Protein AF-A0A5J4RCF4-F1 (afdb_monomer_lite)

Sequence (98 aa):
VRFEKNGYSFNCSKIDKQFSFSKIDYQLQQNERAQEMNIRQSPQNQLVAESAESIVETAGSVLGGLFDIQPSEMDYDADQAEYLQQQKKKKKRKGFNI

Organism: NCBI:txid433724

Radius of gyration: 25.83 Å; chains: 1; bounding box: 49×46×59 Å

pLDDT: mean 70.37, std 20.64, range [44.12, 98.62]

Structure (mmCIF, N/CA/C/O backbone):
data_AF-A0A5J4RCF4-F1
#
_entry.id   AF-A0A5J4RCF4-F1
#
loop_
_atom_site.group_PDB
_atom_site.id
_atom_site.type_symbol
_atom_site.label_atom_id
_atom_site.label_alt_id
_atom_site.label_comp_id
_atom_site.label_asym_id
_atom_site.label_entity_id
_atom_site.label_seq_id
_atom_site.pdbx_PDB_ins_code
_atom_site.Cartn_x
_atom_site.Cartn_y
_atom_site.Cartn_z
_atom_site.occupancy
_atom_site.B_iso_or_equiv
_atom_site.auth_seq_id
_atom_site.auth_comp_id
_atom_site.auth_asym_id
_atom_site.auth_atom_id
_atom_site.pdbx_PDB_model_num
ATOM 1 N N . VAL A 1 1 ? 13.874 -8.176 -5.289 1.00 86.06 1 VAL A N 1
ATOM 2 C CA . VAL A 1 1 ? 13.408 -8.225 -6.696 1.00 86.06 1 VAL A CA 1
ATOM 3 C C . VAL A 1 1 ? 12.951 -6.836 -7.114 1.00 86.06 1 VAL A C 1
ATOM 5 O O . VAL A 1 1 ? 12.192 -6.211 -6.373 1.00 86.06 1 VAL A O 1
ATOM 8 N N . ARG A 1 2 ? 13.459 -6.333 -8.243 1.00 93.88 2 ARG A N 1
ATOM 9 C CA . ARG A 1 2 ? 13.142 -5.008 -8.790 1.00 93.88 2 ARG A CA 1
ATOM 10 C C . ARG A 1 2 ? 12.696 -5.186 -10.237 1.00 93.88 2 ARG A C 1
ATOM 12 O O . ARG A 1 2 ? 13.302 -5.980 -10.946 1.00 93.88 2 ARG A O 1
ATOM 19 N N . PHE A 1 3 ? 11.641 -4.487 -10.633 1.00 93.31 3 PHE A N 1
ATOM 20 C CA . PHE A 1 3 ? 11.089 -4.547 -11.984 1.00 93.31 3 PHE A CA 1
ATOM 21 C C . PHE A 1 3 ? 11.204 -3.178 -12.631 1.00 93.31 3 PHE A C 1
ATOM 23 O O . PHE A 1 3 ? 10.952 -2.179 -11.963 1.00 93.31 3 PHE A O 1
ATOM 30 N N . GLU A 1 4 ? 11.538 -3.128 -13.914 1.00 97.00 4 GLU A N 1
ATOM 31 C CA . GLU A 1 4 ? 11.515 -1.893 -14.692 1.00 97.00 4 GLU A CA 1
ATOM 32 C C . GLU A 1 4 ? 10.451 -1.951 -15.782 1.00 97.00 4 GLU A C 1
ATOM 34 O O . GLU A 1 4 ? 10.246 -2.983 -16.420 1.00 97.00 4 GLU A O 1
ATOM 39 N N . LYS A 1 5 ? 9.759 -0.831 -15.988 1.00 95.38 5 LYS A N 1
ATOM 40 C CA . LYS A 1 5 ? 8.799 -0.652 -17.077 1.00 95.38 5 LYS A CA 1
ATOM 41 C C . LYS A 1 5 ? 8.812 0.805 -17.518 1.00 95.38 5 LYS A C 1
ATOM 43 O O . LYS A 1 5 ? 8.601 1.690 -16.694 1.00 95.38 5 LYS A O 1
ATOM 48 N N . ASN A 1 6 ? 9.034 1.050 -18.809 1.00 96.62 6 ASN A N 1
ATOM 49 C CA . ASN A 1 6 ? 9.031 2.392 -19.410 1.00 96.62 6 ASN A CA 1
ATOM 50 C C . ASN A 1 6 ? 9.956 3.400 -18.690 1.00 96.62 6 ASN A C 1
ATOM 52 O O . ASN A 1 6 ? 9.586 4.556 -18.518 1.00 96.62 6 ASN A O 1
ATOM 56 N N . GLY A 1 7 ? 11.125 2.959 -18.211 1.00 96.06 7 GLY A N 1
ATOM 57 C CA . GLY A 1 7 ? 12.071 3.810 -17.471 1.00 96.06 7 GLY A CA 1
ATOM 58 C C . GLY A 1 7 ? 11.749 4.014 -15.984 1.00 96.06 7 GLY A C 1
ATOM 59 O O . GLY A 1 7 ? 12.496 4.693 -15.286 1.00 96.06 7 GLY A O 1
ATOM 60 N N . TYR A 1 8 ? 10.678 3.407 -15.469 1.00 95.69 8 TYR A N 1
ATOM 61 C CA . TYR A 1 8 ? 10.351 3.418 -14.044 1.00 95.69 8 TYR A CA 1
ATOM 62 C C . TYR A 1 8 ? 10.766 2.112 -13.382 1.00 95.69 8 TYR A C 1
ATOM 64 O O . TYR A 1 8 ? 10.440 1.035 -13.877 1.00 95.69 8 TYR A O 1
ATOM 72 N N . SER A 1 9 ? 11.421 2.211 -12.225 1.00 95.81 9 SER A N 1
ATOM 73 C CA . SER A 1 9 ? 11.854 1.065 -11.426 1.00 95.81 9 SER A CA 1
ATOM 74 C C . SER A 1 9 ? 10.970 0.886 -10.185 1.00 95.81 9 SER A C 1
ATOM 76 O O . SER A 1 9 ? 10.931 1.739 -9.295 1.00 95.81 9 SER A O 1
ATOM 78 N N . PHE A 1 10 ? 10.373 -0.291 -10.052 1.00 96.06 10 PHE A N 1
ATOM 79 C CA . PHE A 1 10 ? 9.511 -0.699 -8.950 1.00 96.06 10 PHE A CA 1
ATOM 80 C C . PHE A 1 10 ? 10.230 -1.676 -8.023 1.00 96.06 10 PHE A C 1
ATOM 82 O O . PHE A 1 10 ? 10.813 -2.669 -8.461 1.00 96.06 10 PHE A O 1
ATOM 89 N N . ASN A 1 11 ? 10.160 -1.429 -6.714 1.00 97.19 11 ASN A N 1
ATOM 90 C CA . ASN A 1 11 ? 10.634 -2.377 -5.711 1.00 97.19 11 ASN A CA 1
ATOM 91 C C . ASN A 1 11 ? 9.462 -3.250 -5.246 1.00 97.19 11 ASN A C 1
ATOM 93 O O . ASN A 1 11 ? 8.568 -2.770 -4.549 1.00 97.19 11 ASN A O 1
ATOM 97 N N . CYS A 1 12 ? 9.496 -4.531 -5.610 1.00 95.69 12 CYS A N 1
ATOM 98 C CA . CYS A 1 12 ? 8.402 -5.448 -5.324 1.00 95.69 12 CYS A CA 1
ATOM 99 C C . CYS A 1 12 ? 8.200 -5.670 -3.824 1.00 95.69 12 CYS A C 1
ATOM 101 O O . CYS A 1 12 ? 7.060 -5.701 -3.384 1.00 95.69 12 CYS A O 1
ATOM 103 N N . SER A 1 13 ? 9.272 -5.762 -3.024 1.00 96.75 13 SER A N 1
ATOM 104 C CA . SER A 1 13 ? 9.124 -5.972 -1.576 1.00 96.75 13 SER A CA 1
ATOM 105 C C . SER A 1 13 ? 8.534 -4.747 -0.885 1.00 96.75 13 SER A C 1
ATOM 107 O O . SER A 1 13 ? 7.768 -4.881 0.065 1.00 96.75 13 SER A O 1
ATOM 109 N N . LYS A 1 14 ? 8.836 -3.542 -1.387 1.00 97.06 14 LYS A N 1
ATOM 110 C CA . LYS A 1 14 ? 8.189 -2.318 -0.904 1.00 97.06 14 LYS A CA 1
ATOM 111 C C . LYS A 1 14 ? 6.693 -2.333 -1.214 1.00 97.06 14 LYS A C 1
ATOM 113 O O . LYS A 1 14 ? 5.903 -2.045 -0.324 1.00 97.06 14 LYS A O 1
ATOM 118 N N . ILE A 1 15 ? 6.317 -2.668 -2.447 1.00 96.06 15 ILE A N 1
ATOM 119 C CA . ILE A 1 15 ? 4.910 -2.723 -2.867 1.00 96.06 15 ILE A CA 1
ATOM 120 C C . ILE A 1 15 ? 4.164 -3.783 -2.055 1.00 96.06 15 ILE A C 1
ATOM 122 O O . ILE A 1 15 ? 3.154 -3.475 -1.434 1.00 96.06 15 ILE A O 1
ATOM 126 N N . ASP A 1 16 ? 4.702 -4.995 -1.985 1.00 96.56 16 ASP A N 1
ATOM 127 C CA . ASP A 1 16 ? 4.101 -6.115 -1.263 1.00 96.56 16 ASP A CA 1
ATOM 128 C C . ASP A 1 16 ? 3.874 -5.799 0.223 1.00 96.56 16 ASP A C 1
ATOM 130 O O . ASP A 1 16 ? 2.791 -6.034 0.762 1.00 96.56 16 ASP A O 1
ATOM 134 N N . LYS A 1 17 ? 4.847 -5.142 0.870 1.00 97.81 17 LYS A N 1
ATOM 135 C CA . LYS A 1 17 ? 4.708 -4.671 2.253 1.00 97.81 17 LYS A CA 1
ATOM 136 C C . LYS A 1 17 ? 3.580 -3.649 2.411 1.00 97.81 17 LYS A C 1
ATOM 138 O O . LYS A 1 17 ? 2.805 -3.746 3.356 1.00 97.81 17 LYS A O 1
ATOM 143 N N . GLN A 1 18 ? 3.481 -2.679 1.499 1.00 98.00 18 GLN A N 1
ATOM 144 C CA . GLN A 1 18 ? 2.420 -1.664 1.535 1.00 98.00 18 GLN A CA 1
ATOM 145 C C . GLN A 1 18 ? 1.034 -2.292 1.344 1.00 98.00 18 GLN A C 1
ATOM 147 O O . GLN A 1 18 ? 0.118 -1.986 2.100 1.00 98.00 18 GLN A O 1
ATOM 152 N N . PHE A 1 19 ? 0.892 -3.216 0.390 1.00 97.75 19 PHE A N 1
ATOM 153 C CA . PHE A 1 19 ? -0.362 -3.942 0.176 1.00 97.75 19 PHE A CA 1
ATOM 154 C C . PHE A 1 19 ? -0.728 -4.828 1.370 1.00 97.75 19 PHE A C 1
ATOM 156 O O . PHE A 1 19 ? -1.893 -4.881 1.757 1.00 97.75 19 PHE A O 1
ATOM 163 N N . SER A 1 20 ? 0.252 -5.501 1.973 1.00 98.38 20 SER A N 1
ATOM 164 C CA . SER A 1 20 ? 0.031 -6.335 3.157 1.00 98.38 20 SER A CA 1
ATOM 165 C C . SER A 1 20 ? -0.462 -5.510 4.345 1.00 98.38 20 SER A C 1
ATOM 167 O O . SER A 1 20 ? -1.453 -5.880 4.968 1.00 98.38 20 SER A O 1
ATOM 169 N N . PHE A 1 21 ? 0.166 -4.364 4.623 1.00 98.50 21 PHE A N 1
ATOM 170 C CA . PHE A 1 21 ? -0.280 -3.464 5.691 1.00 98.50 21 PHE A CA 1
ATOM 171 C C . PHE A 1 21 ? -1.654 -2.864 5.404 1.00 98.50 21 PHE A C 1
ATOM 173 O O . PHE A 1 21 ? -2.517 -2.930 6.267 1.00 98.50 21 PHE A O 1
ATOM 180 N N . SER A 1 22 ? -1.917 -2.429 4.170 1.00 98.56 22 SER A N 1
ATOM 181 C CA . SER A 1 22 ? -3.240 -1.922 3.789 1.00 98.56 22 SER A CA 1
ATOM 182 C C . SER A 1 22 ? -4.366 -2.936 4.039 1.00 98.56 22 SER A C 1
ATOM 184 O O . SER A 1 22 ? -5.446 -2.546 4.478 1.00 98.56 22 SER A O 1
ATOM 186 N N . LYS A 1 23 ? -4.126 -4.236 3.810 1.00 98.38 23 LYS A N 1
ATOM 187 C CA . LYS A 1 23 ? -5.103 -5.293 4.128 1.00 98.38 23 LYS A CA 1
ATOM 188 C C . LYS A 1 23 ? -5.341 -5.436 5.629 1.00 98.38 23 LYS A C 1
ATOM 190 O O . LYS A 1 23 ? -6.483 -5.615 6.043 1.00 98.38 23 LYS A O 1
ATOM 195 N N . ILE A 1 24 ? -4.275 -5.381 6.426 1.00 98.38 24 ILE A N 1
ATOM 196 C CA . ILE A 1 24 ? -4.367 -5.468 7.888 1.00 98.38 24 ILE A CA 1
ATOM 197 C C . ILE A 1 24 ? -5.134 -4.259 8.426 1.00 98.38 24 ILE A C 1
ATOM 199 O O . ILE A 1 24 ? -6.097 -4.442 9.162 1.00 98.38 24 ILE A O 1
ATOM 203 N N . ASP A 1 25 ? -4.771 -3.051 7.996 1.00 98.62 25 ASP A N 1
ATOM 204 C CA . ASP A 1 25 ? -5.419 -1.805 8.412 1.00 98.62 25 ASP A CA 1
ATOM 205 C C . ASP A 1 25 ? -6.910 -1.808 8.064 1.00 98.62 25 ASP A C 1
ATOM 207 O O . ASP A 1 25 ? -7.752 -1.468 8.894 1.00 98.62 25 ASP A O 1
ATOM 211 N N . TYR A 1 26 ? -7.255 -2.261 6.855 1.00 98.50 26 TYR A N 1
ATOM 212 C CA . TYR A 1 26 ? -8.649 -2.420 6.453 1.00 98.50 26 TYR A CA 1
ATOM 213 C C . TYR A 1 26 ? -9.399 -3.381 7.383 1.00 98.50 26 TYR A C 1
ATOM 215 O O . TYR A 1 26 ? -10.494 -3.059 7.845 1.00 98.50 26 TYR A O 1
ATOM 223 N N . GLN A 1 27 ? -8.815 -4.541 7.695 1.00 98.44 27 GLN A N 1
ATOM 224 C CA . GLN A 1 27 ? -9.452 -5.517 8.577 1.00 98.44 27 GLN A CA 1
ATOM 225 C C . GLN A 1 27 ? -9.597 -4.995 10.011 1.00 98.44 27 GLN A C 1
ATOM 227 O O . GLN A 1 27 ? -10.619 -5.255 10.643 1.00 98.44 27 GLN A O 1
ATOM 232 N N . LEU A 1 28 ? -8.621 -4.238 10.518 1.00 98.31 28 LEU A N 1
ATOM 233 C CA . LEU A 1 28 ? -8.715 -3.590 11.827 1.00 98.31 28 LEU A CA 1
ATOM 234 C C . LEU A 1 28 ? -9.909 -2.634 11.880 1.00 98.31 28 LEU A C 1
ATOM 236 O O . LEU A 1 28 ? -10.737 -2.754 12.778 1.00 98.31 28 LEU A O 1
ATOM 240 N N . GLN A 1 29 ? -10.081 -1.788 10.862 1.00 98.12 29 GLN A N 1
ATOM 241 C CA . GLN A 1 29 ? -11.237 -0.889 10.77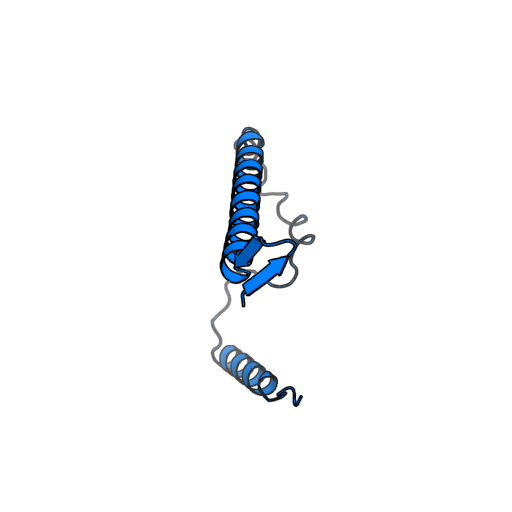6 1.00 98.12 29 GLN A CA 1
ATOM 242 C C . GLN A 1 29 ? -12.571 -1.646 10.696 1.00 98.12 29 GLN A C 1
ATOM 244 O O . GLN A 1 29 ? -13.572 -1.218 11.274 1.00 98.12 29 GLN A O 1
ATOM 249 N N . GLN A 1 30 ? -12.616 -2.777 9.981 1.00 97.81 30 GLN A N 1
ATOM 250 C CA . GLN A 1 30 ? -13.818 -3.618 9.951 1.00 97.81 30 GLN A CA 1
ATOM 251 C C . GLN A 1 30 ? -14.118 -4.221 11.326 1.00 97.81 30 GLN A C 1
ATOM 253 O O . GLN A 1 30 ? -15.275 -4.236 11.747 1.00 97.81 30 GLN A O 1
ATOM 258 N N . ASN A 1 31 ? -13.091 -4.684 12.040 1.00 96.38 31 ASN A N 1
ATOM 259 C CA . ASN A 1 31 ? -13.241 -5.244 13.379 1.00 96.38 31 ASN A CA 1
ATOM 260 C C . ASN A 1 31 ? -13.737 -4.187 14.375 1.00 96.38 31 ASN A C 1
ATOM 262 O O . ASN A 1 31 ? -14.658 -4.469 15.137 1.00 96.38 31 ASN A O 1
ATOM 266 N N . GLU A 1 32 ? -13.181 -2.974 14.338 1.00 96.50 32 GLU A N 1
ATOM 267 C CA . GLU A 1 32 ? -13.629 -1.842 15.163 1.00 96.50 32 GLU A CA 1
ATOM 268 C C . GLU A 1 32 ? -15.105 -1.526 14.906 1.00 96.50 32 GLU A C 1
ATOM 270 O O . GLU A 1 32 ? -15.910 -1.493 15.837 1.00 96.50 32 GLU A O 1
ATOM 275 N N . ARG A 1 33 ? -15.505 -1.415 13.634 1.00 95.19 33 ARG A N 1
ATOM 276 C CA . ARG A 1 33 ? -16.909 -1.192 13.262 1.00 95.19 33 ARG A CA 1
ATOM 277 C C . ARG A 1 33 ? -17.828 -2.314 13.754 1.00 95.19 33 ARG A C 1
ATOM 279 O O . ARG A 1 33 ? -18.932 -2.041 14.221 1.00 95.19 33 ARG A O 1
ATOM 286 N N . ALA A 1 34 ? -17.403 -3.571 13.637 1.00 93.25 34 ALA A N 1
ATOM 287 C CA . ALA A 1 34 ? -18.173 -4.713 14.124 1.00 93.25 34 ALA A CA 1
ATOM 288 C C . ALA A 1 34 ? -18.340 -4.682 15.654 1.00 93.25 34 ALA A C 1
ATOM 290 O O . ALA A 1 34 ? -19.440 -4.934 16.148 1.00 93.25 34 ALA A O 1
ATOM 291 N N . GLN A 1 35 ? -17.288 -4.317 16.395 1.00 91.38 35 GLN A N 1
ATOM 292 C CA . GLN A 1 35 ? -17.358 -4.142 17.847 1.00 91.38 35 GLN A CA 1
ATOM 293 C C . GLN A 1 35 ? -18.299 -2.998 18.238 1.00 91.38 35 GLN A C 1
ATOM 295 O O . GLN A 1 35 ? -19.152 -3.184 19.103 1.00 91.38 35 GLN A O 1
ATOM 300 N N . GLU A 1 36 ? -18.218 -1.844 17.571 1.00 88.31 36 GLU A N 1
ATOM 301 C CA . GLU A 1 36 ? -19.127 -0.720 17.830 1.00 88.31 36 GLU A CA 1
ATOM 302 C C . GLU A 1 36 ? -20.597 -1.098 17.616 1.00 88.31 36 GLU A C 1
ATOM 304 O O . GLU A 1 36 ? -21.456 -0.722 18.416 1.00 88.31 36 GLU A O 1
ATOM 309 N N . MET A 1 37 ? -20.906 -1.856 16.559 1.00 81.44 37 MET A N 1
ATOM 310 C CA . MET A 1 37 ? -22.270 -2.332 16.310 1.00 81.44 37 MET A CA 1
ATOM 311 C C . MET A 1 37 ? -22.738 -3.323 17.378 1.00 81.44 37 MET A C 1
ATOM 313 O O . MET A 1 37 ? -23.880 -3.227 17.823 1.00 81.44 37 MET A O 1
ATOM 317 N N . ASN A 1 38 ? -21.870 -4.234 17.826 1.00 76.31 38 ASN A N 1
ATOM 318 C CA . ASN A 1 38 ? -22.197 -5.183 18.889 1.00 76.31 38 ASN A CA 1
ATOM 319 C C . ASN A 1 38 ? -22.495 -4.467 20.220 1.00 76.31 38 ASN A C 1
ATOM 321 O O . ASN A 1 38 ? -23.505 -4.750 20.861 1.00 76.31 38 ASN A O 1
ATOM 325 N N . ILE A 1 39 ? -21.686 -3.465 20.581 1.00 70.69 39 ILE A N 1
ATOM 326 C CA . ILE A 1 39 ? -21.879 -2.661 21.797 1.00 70.69 39 ILE A CA 1
ATOM 327 C C . ILE A 1 39 ? -23.169 -1.829 21.706 1.00 70.69 39 ILE A C 1
ATOM 329 O O . ILE A 1 39 ? -23.950 -1.784 22.655 1.00 70.69 39 ILE A O 1
ATOM 333 N N . ARG A 1 40 ? -23.443 -1.198 20.555 1.00 64.38 40 ARG A N 1
ATOM 334 C CA . ARG A 1 40 ? -24.635 -0.349 20.359 1.00 64.38 40 ARG A CA 1
ATOM 335 C C . ARG A 1 40 ? -25.948 -1.126 20.258 1.00 64.38 40 ARG A C 1
ATOM 337 O O . ARG A 1 40 ? -26.997 -0.549 20.520 1.00 64.38 40 ARG A O 1
ATOM 344 N N . GLN A 1 41 ? -25.907 -2.406 19.899 1.00 59.25 41 GLN A N 1
ATOM 345 C CA . GLN A 1 41 ? -27.074 -3.297 19.917 1.00 59.25 41 GLN A CA 1
ATOM 346 C C . GLN A 1 41 ? -27.295 -3.963 21.286 1.00 59.25 41 GLN A C 1
ATOM 348 O O . GLN A 1 41 ? -28.310 -4.624 21.488 1.00 59.25 41 GLN A O 1
ATOM 353 N N . SER A 1 42 ? -26.403 -3.730 22.258 1.00 55.22 42 SER A N 1
ATOM 354 C CA . SER A 1 42 ? -26.494 -4.257 23.622 1.00 55.22 42 SER A CA 1
ATOM 355 C C . SER A 1 42 ? -27.038 -3.287 24.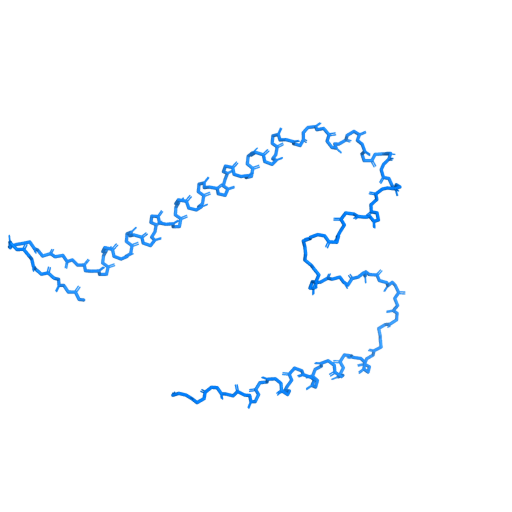707 1.00 55.22 42 SER A C 1
ATOM 357 O O . SER A 1 42 ? -26.576 -3.369 25.844 1.00 55.22 42 SER A O 1
ATOM 359 N N . PRO A 1 43 ? -28.028 -2.396 24.476 1.00 51.66 43 PRO A N 1
ATOM 360 C CA . PRO A 1 43 ? -28.763 -1.784 25.586 1.00 51.66 43 PRO A CA 1
ATOM 361 C C . PRO A 1 43 ? -29.988 -2.603 26.038 1.00 51.66 43 PRO A C 1
ATOM 363 O O . PRO A 1 43 ? -30.580 -2.269 27.057 1.00 51.66 43 PRO A O 1
ATOM 366 N N . GLN A 1 44 ? -30.375 -3.681 25.336 1.00 50.94 44 GLN A N 1
ATOM 367 C CA . GLN A 1 44 ? -31.618 -4.422 25.635 1.00 50.94 44 GLN A CA 1
ATOM 368 C C . GLN A 1 44 ? -31.426 -5.785 26.334 1.00 50.94 44 GLN A C 1
ATOM 370 O O . GLN A 1 44 ? -32.399 -6.368 26.799 1.00 50.94 44 GLN A O 1
ATOM 375 N N . ASN A 1 45 ? -30.192 -6.278 26.489 1.00 48.50 45 ASN A N 1
ATOM 376 C CA . ASN A 1 45 ? -29.945 -7.589 27.113 1.00 48.50 45 ASN A CA 1
ATOM 377 C C . ASN A 1 45 ? -29.634 -7.531 28.619 1.00 48.50 45 ASN A C 1
ATOM 379 O O . ASN A 1 45 ? -29.602 -8.572 29.267 1.00 48.50 45 ASN A O 1
ATOM 383 N N . GLN A 1 46 ? -29.449 -6.345 29.210 1.00 47.78 46 GLN A N 1
ATOM 384 C CA . GLN A 1 46 ? -29.209 -6.222 30.658 1.00 47.78 46 GLN A CA 1
ATOM 385 C C . GLN A 1 46 ? -30.484 -6.283 31.513 1.00 47.78 46 GLN A C 1
ATOM 387 O O . GLN A 1 46 ? -30.378 -6.512 32.710 1.00 47.78 46 GLN A O 1
ATOM 392 N N . LEU A 1 47 ? -31.681 -6.142 30.926 1.00 45.62 47 LEU A N 1
ATOM 393 C CA . LEU A 1 47 ? -32.952 -6.234 31.666 1.00 45.62 47 LEU A CA 1
ATOM 394 C C . LEU A 1 47 ? -33.630 -7.614 31.589 1.00 45.62 47 LEU A C 1
ATOM 396 O O . LEU A 1 47 ? -34.630 -7.834 32.262 1.00 45.62 47 LEU A O 1
ATOM 400 N N . VAL A 1 48 ? -33.105 -8.549 30.791 1.00 44.12 48 VAL A N 1
ATOM 401 C CA . VAL A 1 48 ? -33.664 -9.913 30.642 1.00 44.12 48 VAL A CA 1
ATOM 402 C C . VAL A 1 48 ? -32.820 -10.966 31.379 1.00 44.12 48 VAL A C 1
ATOM 404 O O . VAL A 1 48 ? -33.246 -12.103 31.548 1.00 44.12 48 VAL A O 1
ATOM 407 N N . ALA A 1 49 ? -31.646 -10.590 31.897 1.00 47.41 49 ALA A N 1
ATOM 408 C CA . ALA A 1 49 ? -30.765 -11.506 32.622 1.00 47.41 49 ALA A CA 1
ATOM 409 C C . ALA A 1 49 ? -31.341 -11.995 33.967 1.00 47.41 49 ALA A C 1
ATOM 411 O O . ALA A 1 49 ? -30.911 -13.032 34.453 1.00 47.41 49 ALA A O 1
ATOM 412 N N . GLU A 1 50 ? -32.336 -11.312 34.541 1.00 46.31 50 GLU A N 1
ATOM 413 C CA . GLU A 1 50 ? -32.984 -11.753 35.788 1.00 46.31 50 GLU A CA 1
ATOM 414 C C . GLU A 1 50 ? -34.166 -12.716 35.554 1.00 46.31 50 GLU A C 1
ATOM 4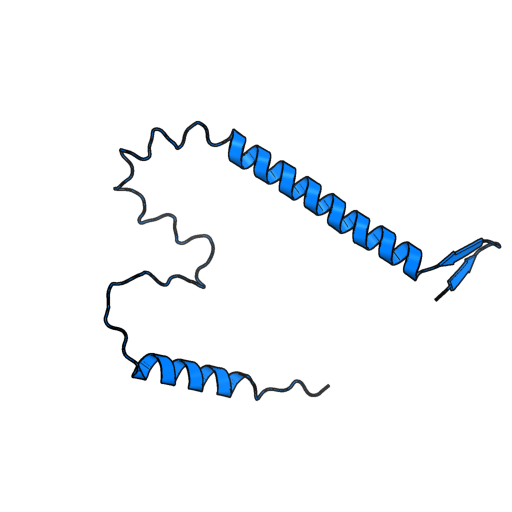16 O O . GLU A 1 50 ? -34.707 -13.272 36.503 1.00 46.31 50 GLU A O 1
ATOM 421 N N . SER A 1 51 ? -34.577 -12.950 34.298 1.00 47.69 51 SER A N 1
ATOM 422 C CA . SER A 1 51 ? -35.714 -13.828 33.957 1.00 47.69 51 SER A CA 1
ATOM 423 C C . SER A 1 51 ? -35.394 -14.926 32.936 1.00 47.69 51 SER A C 1
ATOM 425 O O . SER A 1 51 ? -36.285 -15.681 32.545 1.00 47.69 51 SER A O 1
ATOM 427 N N . ALA A 1 52 ? -34.131 -15.053 32.517 1.00 45.97 52 ALA A N 1
ATOM 428 C CA . ALA A 1 52 ? -33.691 -15.997 31.488 1.00 45.97 52 ALA A CA 1
ATOM 429 C C . ALA A 1 52 ? -32.846 -17.172 32.013 1.00 45.97 52 ALA A C 1
ATOM 431 O O . ALA A 1 52 ? -32.220 -17.860 31.209 1.00 45.97 52 ALA A O 1
ATOM 432 N N . GLU A 1 53 ? -32.880 -17.482 33.315 1.00 49.50 53 GLU A N 1
ATOM 433 C CA . GLU A 1 53 ? -32.310 -18.744 33.833 1.00 49.50 53 GLU A CA 1
ATOM 434 C C . GLU A 1 53 ? -32.967 -20.002 33.221 1.00 49.50 53 GLU A C 1
ATOM 436 O O . GLU A 1 53 ? -32.451 -21.104 33.359 1.00 49.50 53 GLU A O 1
ATOM 441 N N . SER A 1 54 ? -34.075 -19.857 32.483 1.00 51.22 54 SER A N 1
ATOM 442 C CA . SER A 1 54 ? -34.853 -20.976 31.937 1.00 51.22 54 SER A CA 1
ATOM 443 C C . SER A 1 54 ? -34.694 -21.237 30.426 1.00 51.22 54 SER A C 1
ATOM 445 O O . SER A 1 54 ? -35.294 -22.192 29.938 1.00 51.22 54 SER A O 1
ATOM 447 N N . ILE A 1 55 ? -33.956 -20.431 29.645 1.00 48.22 55 ILE A N 1
ATOM 448 C CA . ILE A 1 55 ? -33.905 -20.579 28.162 1.00 48.22 55 ILE A CA 1
ATOM 449 C C . ILE A 1 55 ? -32.462 -20.568 27.626 1.00 48.22 55 ILE A C 1
ATOM 451 O O . ILE A 1 55 ? -32.178 -20.058 26.545 1.00 48.22 55 ILE A O 1
ATOM 455 N N . VAL A 1 56 ? -31.509 -21.115 28.382 1.00 49.00 56 VAL A N 1
ATOM 456 C CA . VAL A 1 56 ? -30.107 -21.232 27.930 1.00 49.00 56 VAL A CA 1
ATOM 457 C C . VAL A 1 56 ? -29.800 -22.599 27.302 1.00 49.00 56 VAL A C 1
ATOM 459 O O . VAL A 1 56 ? -28.733 -22.791 26.728 1.00 49.00 56 VAL A O 1
ATOM 462 N N . GLU A 1 57 ? -30.741 -23.545 27.319 1.00 53.62 57 GLU A N 1
ATOM 463 C CA . GLU A 1 57 ? -30.464 -24.932 26.917 1.00 53.62 57 GLU A CA 1
ATOM 464 C C . GLU A 1 57 ? -30.511 -25.216 25.405 1.00 53.62 57 GLU A C 1
ATOM 466 O O . GLU A 1 57 ? -30.159 -26.317 24.993 1.00 53.62 57 GLU A O 1
ATOM 471 N N . THR A 1 58 ? -30.917 -24.287 24.529 1.00 54.31 58 THR A N 1
ATOM 472 C CA . THR A 1 58 ? -31.204 -24.675 23.121 1.00 54.31 58 THR A CA 1
ATOM 473 C C . THR A 1 58 ? -30.470 -23.881 22.035 1.00 54.31 58 THR A C 1
ATOM 475 O O . THR A 1 58 ? -30.467 -24.297 20.879 1.00 54.31 58 THR A O 1
ATOM 478 N N . ALA A 1 59 ? -29.754 -22.798 22.351 1.00 49.84 59 ALA A N 1
ATOM 479 C CA . ALA A 1 59 ? -29.081 -21.990 21.319 1.00 49.84 59 ALA A CA 1
ATOM 480 C C . ALA A 1 59 ? -27.565 -22.246 21.169 1.00 49.84 59 ALA A C 1
ATOM 482 O O . ALA A 1 59 ? -26.936 -21.674 20.280 1.00 49.84 59 ALA A O 1
ATOM 483 N N . GLY A 1 60 ? -26.969 -23.125 21.982 1.00 49.78 60 GLY A N 1
ATOM 484 C CA . GLY A 1 60 ? -25.533 -23.449 21.928 1.00 49.78 60 GLY A CA 1
ATOM 485 C C . GLY A 1 60 ? -25.106 -24.372 20.777 1.00 49.78 60 GLY A C 1
ATOM 486 O O . GLY A 1 60 ? -23.923 -24.661 20.632 1.00 49.78 60 GLY A O 1
ATOM 487 N N . SER A 1 61 ? -26.039 -24.849 19.945 1.00 53.66 61 SER A N 1
ATOM 488 C CA . SER A 1 61 ? -25.768 -25.925 18.975 1.00 53.66 61 SER A CA 1
ATOM 489 C C . SER A 1 61 ? -25.373 -25.449 17.565 1.00 53.66 61 SER A C 1
ATOM 491 O O . SER A 1 61 ? -24.960 -26.255 16.737 1.00 53.66 61 SER A O 1
ATOM 493 N N . VAL A 1 62 ? -25.467 -24.150 17.251 1.00 57.56 62 VAL A N 1
ATOM 494 C CA . VAL A 1 62 ? -25.368 -23.701 15.843 1.00 57.56 62 VAL A CA 1
ATOM 495 C C . VAL A 1 62 ? -23.973 -23.222 15.427 1.00 57.56 62 VAL A C 1
ATOM 497 O O . VAL A 1 62 ? -23.677 -23.232 14.236 1.00 57.56 62 VAL A O 1
ATOM 500 N N . LEU A 1 63 ? -23.065 -22.877 16.345 1.00 56.38 63 LEU A N 1
ATOM 501 C CA . LEU A 1 63 ? -21.726 -22.392 15.976 1.00 56.38 63 LEU A CA 1
ATOM 502 C C . LEU A 1 63 ? -20.635 -22.962 16.890 1.00 56.38 63 LEU A C 1
ATOM 504 O O . LEU A 1 63 ? -20.159 -22.287 17.794 1.00 56.38 63 LEU A O 1
ATOM 508 N N . GLY A 1 64 ? -20.191 -24.192 16.618 1.00 51.03 64 GLY A N 1
ATOM 509 C CA . GLY A 1 64 ? -18.904 -24.674 17.139 1.00 51.03 64 GLY A CA 1
ATOM 510 C C . GLY A 1 64 ? -18.944 -25.963 17.950 1.00 51.03 64 GLY A C 1
ATOM 511 O O . GLY A 1 64 ? -18.380 -26.011 19.040 1.00 51.03 64 GLY A O 1
ATOM 512 N N . GLY A 1 65 ? -19.499 -27.037 17.379 1.00 54.28 65 GLY A N 1
ATOM 513 C CA . GLY A 1 65 ? -19.379 -28.413 17.887 1.00 54.28 65 GLY A CA 1
ATOM 514 C C . GLY A 1 65 ? -17.949 -28.986 17.873 1.00 54.28 65 GLY A C 1
ATOM 515 O O . GLY A 1 65 ? -17.740 -30.105 17.416 1.00 54.28 65 GLY A O 1
ATOM 516 N N . LEU A 1 66 ? -16.951 -28.225 18.331 1.00 59.50 66 LEU A N 1
ATOM 517 C CA . LEU A 1 66 ? -15.574 -28.685 18.521 1.00 59.50 66 LEU A CA 1
ATOM 518 C C . LEU A 1 66 ? -15.082 -28.537 19.972 1.00 59.50 66 LEU A C 1
ATOM 520 O O . LEU A 1 66 ? -14.085 -29.159 20.325 1.00 59.50 66 LEU A O 1
ATOM 524 N N . PHE A 1 67 ? -15.786 -27.778 20.820 1.00 51.72 67 PHE A N 1
ATOM 525 C CA . PHE A 1 67 ? -15.426 -27.592 22.232 1.00 51.72 67 PHE A CA 1
ATOM 526 C C . PHE A 1 67 ? -16.643 -27.628 23.164 1.00 51.72 67 PHE A C 1
ATOM 528 O O . PHE A 1 67 ? -16.713 -26.854 24.114 1.00 51.72 67 PHE A O 1
ATOM 535 N N . ASP A 1 68 ? -17.590 -28.535 22.917 1.00 50.22 68 ASP A N 1
ATOM 536 C CA . ASP A 1 68 ? -18.594 -28.865 23.931 1.00 50.22 68 ASP A CA 1
ATOM 537 C C . ASP A 1 68 ? -17.935 -29.739 25.008 1.00 50.22 68 ASP A C 1
ATOM 539 O O . ASP A 1 68 ? -17.978 -30.966 24.980 1.00 50.22 68 ASP A O 1
ATOM 543 N N . ILE A 1 69 ? -17.194 -29.088 25.900 1.00 50.28 69 ILE A N 1
ATOM 544 C CA . ILE A 1 69 ? -16.796 -29.663 27.178 1.00 50.28 69 ILE A CA 1
ATOM 545 C C . ILE A 1 69 ? -17.590 -28.873 28.205 1.00 50.28 69 ILE A C 1
ATOM 547 O O . ILE A 1 69 ? -17.173 -27.798 28.639 1.00 50.28 69 ILE A O 1
ATOM 551 N N . GLN A 1 70 ? -18.764 -29.395 28.555 1.00 54.53 70 GLN A N 1
ATOM 552 C CA . GLN A 1 70 ? -19.435 -28.997 29.785 1.00 54.53 70 GLN A CA 1
ATOM 553 C C . GLN A 1 70 ? -18.448 -29.153 30.950 1.00 54.53 70 GLN A C 1
ATOM 555 O O . GLN A 1 70 ? -17.743 -30.167 31.012 1.00 54.53 70 GLN A O 1
ATOM 560 N N . PRO A 1 71 ? -18.400 -28.214 31.907 1.00 44.69 71 PRO A N 1
ATOM 561 C CA . PRO A 1 71 ? -17.764 -28.473 33.180 1.00 44.69 71 PRO A CA 1
ATOM 562 C C . PRO A 1 71 ? -18.715 -29.378 33.969 1.00 44.69 71 PRO A C 1
ATOM 564 O O . PRO A 1 71 ? -19.440 -28.921 34.845 1.00 44.69 71 PRO A O 1
ATOM 567 N N . SER A 1 72 ? -18.774 -30.667 33.628 1.00 46.03 72 SER A N 1
ATOM 568 C CA . SER A 1 72 ? -19.330 -31.633 34.564 1.00 46.03 72 SER A CA 1
ATOM 569 C C . SER A 1 72 ? -18.330 -31.733 35.705 1.00 46.03 72 SER A C 1
ATOM 571 O O . SER A 1 72 ? -17.183 -32.125 35.480 1.00 46.03 72 SER A O 1
ATOM 573 N N . GLU A 1 73 ? -18.750 -31.350 36.905 1.00 52.00 73 GLU A N 1
ATOM 574 C CA . GLU A 1 73 ? -18.087 -31.730 38.145 1.00 52.00 73 GLU A CA 1
ATOM 575 C C . GLU A 1 73 ? -17.882 -33.251 38.158 1.00 52.00 73 GLU A C 1
ATOM 577 O O . GLU A 1 73 ? -18.772 -34.002 38.541 1.00 52.00 73 GLU A O 1
ATOM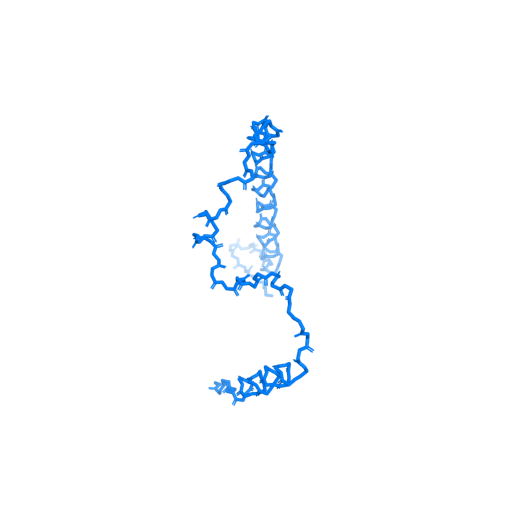 582 N N . MET A 1 74 ? -16.742 -33.738 37.677 1.00 49.41 74 MET A N 1
ATOM 583 C CA . MET A 1 74 ? -16.374 -35.140 37.799 1.00 49.41 74 MET A CA 1
ATOM 584 C C . MET A 1 74 ? -14.861 -35.274 37.855 1.00 49.41 74 MET A C 1
ATOM 586 O O . MET A 1 74 ? -14.140 -34.937 36.919 1.00 49.41 74 MET A O 1
ATOM 590 N N . ASP A 1 75 ? -14.446 -35.723 39.034 1.00 56.75 75 ASP A N 1
ATOM 591 C CA . ASP A 1 75 ? -13.257 -36.489 39.380 1.00 56.75 75 ASP A CA 1
ATOM 592 C C . ASP A 1 75 ? -12.213 -36.640 38.260 1.00 56.75 75 ASP A C 1
ATOM 594 O O . ASP A 1 75 ? -12.409 -37.319 37.250 1.00 56.75 75 ASP A O 1
ATOM 598 N N . TYR A 1 76 ? -11.080 -35.967 38.449 1.00 49.91 76 TYR A N 1
ATOM 599 C CA . TYR A 1 76 ? -9.950 -35.997 37.531 1.00 49.91 76 TYR A CA 1
ATOM 600 C C . TYR A 1 76 ? -9.300 -37.389 37.549 1.00 49.91 76 TYR A C 1
ATOM 602 O O . TYR A 1 76 ? -8.478 -37.691 38.413 1.00 49.91 76 TYR A O 1
ATOM 610 N N . ASP A 1 77 ? -9.656 -38.231 36.580 1.00 60.44 77 ASP A N 1
ATOM 611 C CA . ASP A 1 77 ? -9.052 -39.549 36.382 1.00 60.44 77 ASP A CA 1
ATOM 612 C C . ASP A 1 77 ? -7.785 -39.447 35.509 1.00 60.44 77 ASP A C 1
ATOM 614 O O . ASP A 1 77 ? -7.828 -39.109 34.317 1.00 60.44 77 ASP A O 1
ATOM 618 N N . ALA A 1 78 ? -6.632 -39.726 36.124 1.00 58.81 78 ALA A N 1
ATOM 619 C CA . ALA A 1 78 ? -5.310 -39.633 35.509 1.00 58.81 78 ALA A CA 1
ATOM 620 C C . ALA A 1 78 ? -5.133 -40.582 34.308 1.00 58.81 78 ALA A C 1
ATOM 622 O O . ALA A 1 78 ? -4.368 -40.266 33.386 1.00 58.81 78 ALA A O 1
ATOM 623 N N . ASP A 1 79 ? -5.887 -41.681 34.259 1.00 59.00 79 ASP A N 1
ATOM 624 C CA . ASP A 1 79 ? -5.777 -42.685 33.201 1.00 59.00 79 ASP A CA 1
ATOM 625 C C . ASP A 1 79 ? -6.343 -42.163 31.862 1.00 59.00 79 ASP A C 1
ATOM 627 O O . ASP A 1 79 ? -5.818 -42.459 30.779 1.00 59.00 79 ASP A O 1
ATOM 631 N N . GLN A 1 80 ? -7.346 -41.273 31.905 1.00 60.09 80 GLN A N 1
ATOM 632 C CA . GLN A 1 80 ? -7.895 -40.631 30.702 1.00 60.09 80 GLN A CA 1
ATOM 633 C C . GLN A 1 80 ? -6.913 -39.642 30.061 1.00 60.09 80 GLN A C 1
ATOM 635 O O . GLN A 1 80 ? -6.812 -39.551 28.828 1.00 60.09 80 GLN A O 1
ATOM 640 N N . ALA A 1 81 ? -6.150 -38.913 30.879 1.00 63.91 81 ALA A N 1
ATOM 641 C CA . ALA A 1 81 ? -5.157 -37.964 30.389 1.00 63.91 81 ALA A CA 1
ATOM 642 C C . ALA A 1 81 ? -4.029 -38.677 29.623 1.00 63.91 81 ALA A C 1
ATOM 644 O O . ALA A 1 81 ? -3.562 -38.185 28.584 1.00 63.91 81 ALA A O 1
ATOM 645 N N . GLU A 1 82 ? -3.624 -39.863 30.084 1.00 65.75 82 GLU A N 1
ATOM 646 C CA . GLU A 1 82 ? -2.577 -40.644 29.434 1.00 65.75 82 GLU A CA 1
ATOM 647 C C . GLU A 1 82 ? -3.048 -41.237 28.094 1.00 65.75 82 GLU A C 1
ATOM 649 O O . GLU A 1 82 ? -2.322 -41.172 27.092 1.00 65.75 82 GLU A O 1
ATOM 654 N N . TYR A 1 83 ? -4.300 -41.702 28.010 1.00 68.31 83 TYR A N 1
ATOM 655 C CA . TYR A 1 83 ? -4.898 -42.173 26.755 1.00 68.31 83 TYR A CA 1
ATOM 656 C C . TYR A 1 83 ? -4.935 -41.076 25.671 1.00 68.31 83 TYR A C 1
ATOM 658 O O . TYR A 1 83 ? -4.542 -41.296 24.515 1.00 68.31 83 TYR A O 1
ATOM 666 N N . LEU A 1 84 ? -5.321 -39.849 26.042 1.00 68.88 84 LEU A N 1
ATOM 667 C CA . LEU A 1 84 ? -5.344 -38.696 25.134 1.00 68.88 84 LEU A CA 1
ATOM 668 C C . LEU A 1 84 ? -3.939 -38.294 24.652 1.00 68.88 84 LEU A C 1
ATOM 670 O O . LEU A 1 84 ? -3.753 -37.942 23.479 1.00 68.88 84 LEU A O 1
ATOM 674 N N . GLN A 1 85 ? -2.929 -38.373 25.523 1.00 65.31 85 GLN A N 1
ATOM 675 C CA . GLN A 1 85 ? -1.527 -38.128 25.159 1.00 65.31 85 GLN A CA 1
ATOM 676 C C . GLN A 1 85 ? -1.011 -39.163 24.146 1.00 65.31 85 GLN A C 1
ATOM 678 O O . GLN A 1 85 ? -0.330 -38.803 23.177 1.00 65.31 85 GLN A O 1
ATOM 683 N N . GLN A 1 86 ? -1.371 -40.440 24.308 1.00 62.66 86 GLN A N 1
ATOM 684 C CA . GLN A 1 86 ? -0.973 -41.504 23.382 1.00 62.66 86 GLN A CA 1
ATOM 685 C C . GLN A 1 86 ? -1.602 -41.335 21.985 1.00 62.66 86 GLN A C 1
ATOM 687 O O . GLN A 1 86 ? -0.919 -41.517 20.971 1.00 62.66 86 GLN A O 1
ATOM 692 N N . GLN A 1 87 ? -2.862 -40.891 21.899 1.00 61.84 87 GLN A N 1
ATOM 693 C CA . GLN A 1 87 ? -3.536 -40.593 20.624 1.00 61.84 87 GLN A CA 1
ATOM 694 C C . GLN A 1 87 ? -2.863 -39.440 19.853 1.00 61.84 87 GLN A C 1
ATOM 696 O O . GLN A 1 87 ? -2.691 -39.511 18.630 1.00 61.84 87 GLN A O 1
ATOM 701 N N . LYS A 1 88 ? -2.411 -38.390 20.554 1.00 60.97 88 LYS A N 1
ATOM 702 C CA . LYS A 1 88 ? -1.710 -37.243 19.945 1.00 60.97 88 LYS A CA 1
ATOM 703 C C . LYS A 1 88 ? -0.354 -37.632 19.345 1.00 60.97 88 LYS A C 1
ATOM 705 O O . LYS A 1 88 ? 0.024 -37.103 18.298 1.00 60.97 88 LYS A O 1
ATOM 710 N N . LYS A 1 89 ? 0.363 -38.588 19.949 1.00 59.62 89 LYS A N 1
ATOM 711 C CA . LYS A 1 89 ? 1.656 -39.076 19.432 1.00 59.62 89 LYS A CA 1
ATOM 712 C C . LYS A 1 89 ? 1.507 -39.905 18.147 1.00 59.62 89 LYS A C 1
ATOM 714 O O . LYS A 1 89 ? 2.358 -39.797 17.266 1.00 59.62 89 LYS A O 1
ATOM 719 N N . LYS A 1 90 ? 0.405 -40.651 17.976 1.00 58.31 90 LYS A N 1
ATOM 720 C CA . LYS A 1 90 ? 0.132 -41.428 16.745 1.00 58.31 90 LYS A CA 1
ATOM 721 C C . LYS A 1 90 ? -0.135 -40.541 15.518 1.00 58.31 90 LYS A C 1
ATOM 723 O O . LYS A 1 90 ? 0.234 -40.914 14.408 1.00 58.31 90 LYS A O 1
ATOM 728 N N . LYS A 1 91 ? -0.700 -39.341 15.705 1.00 56.41 91 LYS A N 1
ATOM 729 C CA . LYS A 1 91 ? -1.012 -38.401 14.607 1.00 56.41 91 LYS A CA 1
ATOM 730 C C . LYS A 1 91 ? 0.200 -37.629 14.063 1.00 56.41 91 LYS A C 1
ATOM 732 O O . LYS A 1 91 ? 0.121 -37.099 12.963 1.00 56.41 91 LYS A O 1
ATOM 737 N N . LYS A 1 92 ? 1.338 -37.602 14.773 1.00 55.62 92 LYS A N 1
ATOM 738 C CA . LYS A 1 92 ? 2.561 -36.904 14.321 1.00 55.62 92 LYS A CA 1
ATOM 739 C C . LYS A 1 92 ? 3.456 -37.717 13.374 1.00 55.62 92 LYS A C 1
ATOM 741 O O . LYS A 1 92 ? 4.463 -37.197 12.910 1.00 55.62 92 LYS A O 1
ATOM 746 N N . ARG A 1 93 ? 3.115 -38.977 13.071 1.00 56.41 93 ARG A N 1
ATOM 747 C CA . ARG A 1 93 ? 3.926 -39.869 12.214 1.00 56.41 93 ARG A CA 1
ATOM 748 C C . ARG A 1 93 ? 3.500 -39.945 10.746 1.00 56.41 93 ARG A C 1
ATOM 750 O O . ARG A 1 93 ? 4.037 -40.768 10.015 1.00 56.41 93 ARG A O 1
ATOM 757 N N . LYS A 1 94 ? 2.588 -39.088 10.283 1.00 55.09 94 LYS A N 1
ATOM 758 C CA . LYS A 1 94 ? 2.287 -38.971 8.849 1.00 55.09 94 LYS A CA 1
ATOM 759 C C . LYS A 1 94 ? 2.930 -37.696 8.309 1.00 55.09 94 LYS A C 1
ATOM 761 O O . LYS A 1 94 ? 2.274 -36.676 8.136 1.00 55.09 94 LYS A O 1
ATOM 766 N N . GLY A 1 95 ? 4.254 -37.758 8.149 1.00 53.97 95 GLY A N 1
ATOM 767 C CA . GLY A 1 95 ? 5.003 -36.766 7.386 1.00 53.97 95 GLY A CA 1
ATOM 768 C C . GLY A 1 95 ? 4.520 -36.782 5.939 1.00 53.97 95 GLY A C 1
ATOM 769 O O . GLY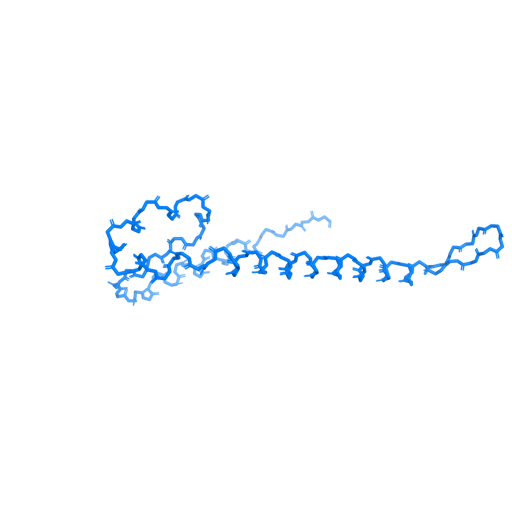 A 1 95 ? 4.382 -37.849 5.341 1.00 53.97 95 GLY A O 1
ATOM 770 N N . PHE A 1 96 ? 4.214 -35.605 5.405 1.00 56.91 96 PHE A N 1
ATOM 771 C CA . PHE A 1 96 ? 4.046 -35.416 3.973 1.00 56.91 96 PHE A CA 1
ATOM 772 C C . PHE A 1 96 ? 5.435 -35.508 3.337 1.00 56.91 96 PHE A C 1
ATOM 774 O O . PHE A 1 96 ? 6.261 -34.625 3.544 1.00 56.91 96 PHE A O 1
ATOM 781 N N . ASN A 1 97 ? 5.689 -36.593 2.606 1.00 52.22 97 ASN A N 1
ATOM 782 C CA . ASN A 1 97 ? 6.749 -36.622 1.605 1.00 52.22 97 ASN A CA 1
ATOM 783 C C . ASN A 1 97 ? 6.232 -35.875 0.373 1.00 52.22 97 ASN A C 1
ATOM 785 O O . ASN A 1 97 ? 5.305 -36.365 -0.276 1.00 52.22 97 ASN A O 1
ATOM 789 N N . ILE A 1 98 ? 6.824 -34.718 0.079 1.00 47.62 98 ILE A N 1
ATOM 790 C CA . ILE A 1 98 ? 6.890 -34.109 -1.255 1.00 47.62 98 ILE A CA 1
ATOM 791 C C . ILE A 1 98 ? 8.310 -33.577 -1.409 1.00 47.62 98 ILE A C 1
ATOM 793 O O . ILE A 1 98 ? 8.758 -32.877 -0.472 1.00 47.62 98 ILE A O 1
#

Foldseek 3Di:
DWDDDPRDIDDPVVVVVVVVVVVVVVVVVVVVVVVVVVVVVPPPPVVCVVPCPPPPPPPPPDPDPPDPDDPDPDDDDPVVVVVVVVVVVVVVPPDDDD

Secondary structure (DSSP, 8-state):
-EEEETTEEEEHHHHHHHHHHHHHHHHHHHHHHHHHHHHHTTTSSSSSTTT-TTS-SSSTTSS-TT-----------HHHHHHHHHHHHHH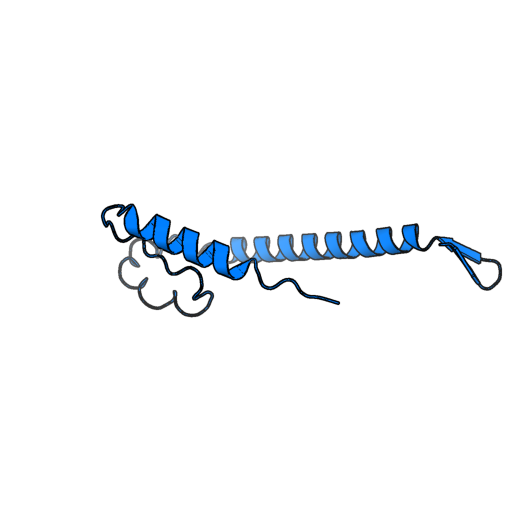TT-----